Protein AF-A0A1X0WAX4-F1 (afdb_monomer)

Nearest PDB structures (foldseek):
  6uz7-assembly1_D  TM=3.183E-01  e=1.126E+00  Kluyveromyces lactis
  8soe-assembly1_B  TM=2.355E-01  e=6.644E-01  Sus scrofa
  5opt-assembly1_m  TM=3.136E-01  e=4.442E+00  Trypanosoma cruzi strain CL Brener
  3win-assembly1_D  TM=1.385E-01  e=3.412E+00  Clostridium botulinum B

Secondary structure (DSSP, 8-state):
-EEEEEEETTEEEEEEESSEEEE-TTSHHHHHHHHHHHHTT-SSEEEEEEE-SEEE-TTS-EEE---EEEEEEPSSSPPPSEEEEEEE--TTT-SS-EEEEEEE-BTBEEEEE-TTS-EEEE-

Organism: NCBI:txid1646377

Radius of gyration: 15.36 Å; Cα contacts (8 Å, |Δi|>4): 274; chains: 1; bounding box: 34×36×46 Å

Structure (mmCIF, N/CA/C/O backbone):
data_AF-A0A1X0WAX4-F1
#
_entry.id   AF-A0A1X0WAX4-F1
#
loop_
_atom_site.group_PDB
_atom_site.id
_atom_site.type_symbol
_atom_site.label_atom_id
_atom_site.label_alt_id
_atom_site.label_comp_id
_atom_site.label_asym_id
_atom_site.label_entity_id
_atom_site.label_seq_id
_atom_site.pdbx_PDB_ins_code
_atom_site.Cartn_x
_atom_site.Cartn_y
_atom_site.Cartn_z
_atom_site.occupancy
_atom_site.B_iso_or_equiv
_atom_site.auth_seq_id
_atom_site.auth_comp_id
_atom_site.auth_asym_id
_atom_site.auth_atom_id
_atom_site.pdbx_PDB_model_num
ATOM 1 N N . MET A 1 1 ? 7.275 14.179 1.156 1.00 89.44 1 MET A N 1
ATOM 2 C CA . MET A 1 1 ? 7.561 13.031 2.029 1.00 89.44 1 MET A CA 1
ATOM 3 C C . MET A 1 1 ? 6.499 12.997 3.101 1.00 89.44 1 MET A C 1
ATOM 5 O O . MET A 1 1 ? 6.212 14.036 3.693 1.00 89.44 1 MET A O 1
ATOM 9 N N . PHE A 1 2 ? 5.878 11.840 3.251 1.00 94.25 2 PHE A N 1
ATOM 10 C CA . PHE A 1 2 ? 4.778 11.562 4.159 1.00 94.25 2 PHE A CA 1
ATOM 11 C C . PHE A 1 2 ? 5.225 10.486 5.138 1.00 94.25 2 PHE A C 1
ATOM 13 O O . PHE A 1 2 ? 6.024 9.620 4.777 1.00 94.25 2 PHE A O 1
ATOM 20 N N . SER A 1 3 ? 4.697 10.534 6.354 1.00 95.75 3 SER A N 1
ATOM 21 C CA . SER A 1 3 ? 4.910 9.487 7.349 1.00 95.75 3 SER A CA 1
ATOM 22 C C . SER A 1 3 ? 3.607 8.731 7.556 1.00 95.75 3 SER A C 1
ATOM 24 O O . SER A 1 3 ? 2.544 9.333 7.669 1.00 95.75 3 SER A O 1
ATOM 26 N N . ILE A 1 4 ? 3.683 7.411 7.620 1.00 95.88 4 ILE A N 1
ATOM 27 C CA . ILE A 1 4 ? 2.531 6.528 7.774 1.00 95.88 4 ILE A CA 1
ATOM 28 C C . ILE A 1 4 ? 2.752 5.736 9.049 1.00 95.88 4 ILE A C 1
ATOM 30 O O . ILE A 1 4 ? 3.721 4.986 9.165 1.00 95.88 4 ILE A O 1
ATOM 34 N N . LYS A 1 5 ? 1.865 5.918 10.023 1.00 96.25 5 LYS A N 1
ATOM 35 C CA . LYS A 1 5 ? 1.843 5.120 11.245 1.00 96.25 5 LYS A CA 1
ATOM 36 C C . LYS A 1 5 ? 0.741 4.085 11.114 1.00 96.25 5 LYS A C 1
ATOM 38 O O . LYS A 1 5 ? -0.429 4.448 11.097 1.00 96.25 5 LYS A O 1
ATOM 43 N N . MET A 1 6 ? 1.119 2.816 11.081 1.00 93.94 6 MET A N 1
ATOM 44 C CA . MET A 1 6 ? 0.199 1.693 10.958 1.00 93.94 6 MET A CA 1
ATOM 45 C C . MET A 1 6 ? 0.267 0.831 12.215 1.00 93.94 6 MET A C 1
ATOM 47 O O . MET A 1 6 ? 1.343 0.372 12.593 1.00 93.94 6 MET A O 1
ATOM 51 N N . THR A 1 7 ? -0.868 0.587 12.859 1.00 94.00 7 THR A N 1
ATOM 52 C CA . THR A 1 7 ? -0.993 -0.322 13.998 1.00 94.00 7 THR A CA 1
ATOM 53 C C . THR A 1 7 ? -1.805 -1.548 13.582 1.00 94.00 7 THR A C 1
ATOM 55 O O . THR A 1 7 ? -2.976 -1.426 13.236 1.00 94.00 7 THR A O 1
ATOM 58 N N . LYS A 1 8 ? -1.176 -2.727 13.639 1.00 89.06 8 LYS A N 1
ATOM 59 C CA . LYS A 1 8 ? -1.761 -4.044 13.342 1.00 89.06 8 LYS A CA 1
ATOM 60 C C . LYS A 1 8 ? -1.482 -4.990 14.506 1.00 89.06 8 LYS A C 1
ATOM 62 O O . LYS A 1 8 ? -0.341 -5.077 14.955 1.00 89.06 8 LYS A O 1
ATOM 67 N N . ASP A 1 9 ? -2.508 -5.664 15.024 1.00 85.25 9 ASP A N 1
ATOM 68 C CA . ASP A 1 9 ? -2.396 -6.648 16.119 1.00 85.25 9 ASP A CA 1
ATOM 69 C C . ASP A 1 9 ? -1.563 -6.161 17.326 1.00 85.25 9 ASP A C 1
ATOM 71 O O . ASP A 1 9 ? -0.748 -6.879 17.906 1.00 85.25 9 ASP A O 1
ATOM 75 N N . GLY A 1 10 ? -1.732 -4.885 17.695 1.00 84.25 10 GLY A N 1
ATOM 76 C CA . GLY A 1 10 ? -1.003 -4.241 18.795 1.00 84.25 10 GLY A CA 1
ATOM 77 C C . GLY A 1 10 ? 0.450 -3.855 18.485 1.00 84.25 10 GLY A C 1
ATOM 78 O O . GLY A 1 10 ? 1.081 -3.170 19.291 1.00 84.25 10 GLY A O 1
ATOM 79 N N . SER A 1 11 ? 0.972 -4.224 17.317 1.00 89.88 11 SER A N 1
ATOM 80 C CA . SER A 1 11 ? 2.280 -3.798 16.816 1.00 89.88 11 SER A CA 1
ATOM 81 C C . SER A 1 11 ? 2.132 -2.541 15.971 1.00 89.88 11 SER A C 1
ATOM 83 O O . SER A 1 11 ? 1.187 -2.413 15.201 1.00 89.88 11 SER A O 1
ATOM 85 N N . THR A 1 12 ? 3.054 -1.590 16.115 1.00 93.69 12 THR A N 1
ATOM 86 C CA . THR A 1 12 ? 3.038 -0.344 15.338 1.00 93.69 12 THR A CA 1
ATOM 87 C C . THR A 1 12 ? 4.274 -0.253 14.464 1.00 93.69 12 THR A C 1
ATOM 89 O O . THR A 1 12 ? 5.393 -0.372 14.961 1.00 93.69 12 THR A O 1
ATOM 92 N N . LEU A 1 13 ? 4.054 0.002 13.180 1.00 91.75 13 LEU A N 1
ATOM 93 C CA . LEU A 1 13 ? 5.068 0.307 12.189 1.00 91.75 13 LEU A CA 1
ATOM 94 C C . LEU A 1 13 ? 4.971 1.790 11.815 1.00 91.75 13 LEU A C 1
ATOM 96 O O . LEU A 1 13 ? 3.873 2.329 11.669 1.00 91.75 13 LEU A O 1
ATOM 100 N N . LEU A 1 14 ? 6.123 2.441 11.671 1.00 93.56 14 LEU A N 1
ATOM 101 C CA . LEU A 1 14 ? 6.232 3.779 11.103 1.00 93.56 14 LEU A CA 1
ATOM 102 C C . LEU A 1 14 ? 7.039 3.675 9.810 1.00 93.56 14 LEU A C 1
ATOM 104 O O . LEU A 1 14 ? 8.152 3.147 9.825 1.00 93.56 14 LEU A O 1
ATOM 108 N N . THR A 1 15 ? 6.475 4.166 8.716 1.00 92.00 15 THR A N 1
ATOM 109 C CA . THR A 1 15 ? 7.083 4.118 7.383 1.00 92.00 15 THR A CA 1
ATOM 110 C C . THR A 1 15 ? 7.055 5.505 6.759 1.00 92.00 15 THR A C 1
ATOM 112 O O . THR A 1 15 ? 6.205 6.327 7.100 1.00 92.00 15 THR A O 1
ATOM 115 N N . GLU A 1 16 ? 7.989 5.775 5.855 1.00 92.50 16 GLU A N 1
ATOM 116 C CA . GLU A 1 16 ? 8.048 7.021 5.099 1.00 92.50 16 GLU A CA 1
ATOM 117 C C . GLU A 1 16 ? 7.922 6.722 3.606 1.00 92.50 16 GLU A C 1
ATOM 119 O O . GLU A 1 16 ? 8.452 5.721 3.129 1.00 92.50 16 GLU A O 1
ATOM 124 N N . ALA A 1 17 ? 7.212 7.588 2.886 1.00 92.62 17 ALA A N 1
ATOM 125 C CA . ALA A 1 17 ? 7.011 7.483 1.442 1.0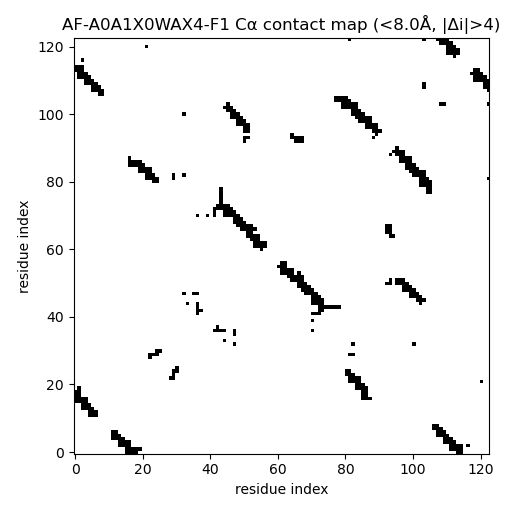0 92.62 17 ALA A CA 1
ATOM 126 C C . ALA A 1 17 ? 7.045 8.874 0.797 1.00 92.62 17 ALA A C 1
ATOM 128 O O . ALA A 1 17 ? 6.715 9.883 1.441 1.00 92.62 17 ALA A O 1
ATOM 129 N N . ALA A 1 18 ? 7.451 8.970 -0.468 1.00 91.69 18 ALA A N 1
ATOM 130 C CA . ALA A 1 18 ? 7.416 10.246 -1.178 1.00 91.69 18 ALA A CA 1
ATOM 131 C C . ALA A 1 18 ? 5.996 10.554 -1.670 1.00 91.69 18 ALA A C 1
ATOM 133 O O . ALA A 1 18 ? 5.581 11.717 -1.597 1.00 91.69 18 ALA A O 1
ATOM 134 N N . ILE A 1 19 ? 5.239 9.518 -2.040 1.00 92.75 19 ILE A N 1
ATOM 135 C CA . ILE A 1 19 ? 3.833 9.562 -2.439 1.00 92.75 19 ILE A CA 1
ATOM 136 C C . ILE A 1 19 ? 3.031 8.575 -1.583 1.00 92.75 19 ILE A C 1
ATOM 138 O O . ILE A 1 19 ? 3.435 7.437 -1.361 1.00 92.75 19 ILE A O 1
ATOM 142 N N . VAL A 1 20 ? 1.862 9.012 -1.117 1.00 94.88 20 VAL A N 1
ATOM 143 C CA . VAL A 1 20 ? 0.897 8.161 -0.413 1.00 94.88 20 VAL A CA 1
ATOM 144 C C . VAL A 1 20 ? -0.515 8.496 -0.873 1.00 94.88 20 VAL A C 1
ATOM 146 O O . VAL A 1 20 ? -0.858 9.667 -1.042 1.00 94.88 20 VAL A O 1
ATOM 149 N N . ALA A 1 21 ? -1.335 7.468 -1.055 1.00 94.81 21 ALA A N 1
ATOM 150 C CA . ALA A 1 21 ? -2.765 7.603 -1.274 1.00 94.81 21 ALA A CA 1
ATOM 151 C C . ALA A 1 21 ? -3.518 6.519 -0.501 1.00 94.81 21 ALA A C 1
ATOM 153 O O . ALA A 1 21 ? -3.098 5.363 -0.464 1.00 94.81 21 ALA A O 1
ATOM 154 N N . VAL A 1 22 ? -4.640 6.894 0.107 1.00 96.12 22 VAL A N 1
ATOM 155 C CA . VAL A 1 22 ? -5.547 5.957 0.769 1.00 96.12 22 VAL A CA 1
ATOM 156 C C . VAL A 1 22 ? -6.747 5.738 -0.140 1.00 96.12 22 VAL A C 1
ATOM 158 O O . VAL A 1 22 ? -7.391 6.681 -0.600 1.00 96.12 22 VAL A O 1
ATOM 161 N N . HIS A 1 23 ? -7.036 4.475 -0.420 1.00 96.62 23 HIS A N 1
ATOM 162 C CA . HIS A 1 23 ? -8.099 4.067 -1.322 1.00 96.62 23 HIS A CA 1
ATOM 163 C C . HIS A 1 23 ? -9.074 3.141 -0.603 1.00 96.62 23 HIS A C 1
ATOM 165 O O . HIS A 1 23 ? -8.681 2.181 0.054 1.00 96.62 23 HIS A O 1
ATOM 171 N N . TYR A 1 24 ? -10.365 3.423 -0.746 1.00 96.19 24 TYR A N 1
ATOM 172 C CA . TYR A 1 24 ? -11.448 2.668 -0.118 1.00 96.1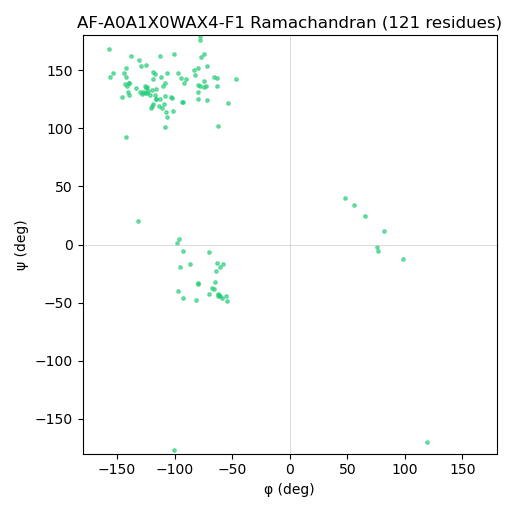9 24 TYR A CA 1
ATOM 173 C C . TYR A 1 24 ? -12.089 1.690 -1.115 1.00 96.19 24 TYR A C 1
ATOM 175 O O . TYR A 1 24 ? -11.902 1.851 -2.332 1.00 96.19 24 TYR A O 1
ATOM 183 N N . PRO A 1 25 ? -12.868 0.697 -0.638 1.00 95.19 25 PRO A N 1
ATOM 184 C CA . PRO A 1 25 ? -13.670 -0.164 -1.496 1.00 95.19 25 PRO A CA 1
ATOM 185 C C . PRO A 1 25 ? -14.449 0.640 -2.542 1.00 95.19 25 PRO A C 1
ATOM 187 O O . PRO A 1 25 ? -14.967 1.711 -2.231 1.00 95.19 25 PRO A O 1
ATOM 190 N N . GLN A 1 26 ? -14.561 0.097 -3.761 1.00 91.56 26 GLN A N 1
ATOM 191 C CA . GLN A 1 26 ? -15.169 0.725 -4.953 1.00 91.56 26 GLN A CA 1
ATOM 192 C C . GLN A 1 26 ? -14.316 1.795 -5.656 1.00 91.56 26 GLN A C 1
ATOM 194 O O . GLN A 1 26 ? -14.737 2.330 -6.680 1.00 91.56 26 GLN A O 1
ATOM 199 N N . SER A 1 27 ? -13.126 2.127 -5.147 1.00 95.12 27 SER A N 1
ATOM 200 C CA . SER A 1 27 ? -12.163 2.909 -5.929 1.00 95.12 27 SER A CA 1
ATOM 201 C C . SER A 1 27 ? -11.380 2.007 -6.883 1.00 95.12 27 SER A C 1
ATOM 203 O O . SER A 1 27 ? -11.048 0.875 -6.538 1.00 95.12 27 SER A O 1
ATOM 205 N N . THR A 1 28 ? -11.034 2.526 -8.064 1.00 92.00 28 THR A N 1
ATOM 206 C CA . THR A 1 28 ? -10.291 1.774 -9.091 1.00 92.00 28 THR A CA 1
ATOM 207 C C . THR A 1 28 ? -8.982 1.205 -8.549 1.00 92.00 28 THR A C 1
ATOM 209 O O . THR A 1 28 ? -8.724 0.024 -8.713 1.00 92.00 28 THR A O 1
ATOM 212 N N . ALA A 1 29 ? -8.211 1.994 -7.795 1.00 88.75 29 ALA A N 1
ATOM 213 C CA . ALA A 1 29 ? -6.954 1.522 -7.215 1.00 88.75 29 ALA A CA 1
ATOM 214 C C . ALA A 1 29 ? -7.144 0.403 -6.171 1.00 88.75 29 ALA A C 1
ATOM 216 O O . ALA A 1 29 ? -6.291 -0.474 -6.051 1.00 88.75 29 ALA A O 1
ATOM 217 N N . PHE A 1 30 ? -8.255 0.402 -5.424 1.00 93.75 30 PHE A N 1
ATOM 218 C CA . PHE A 1 30 ? -8.577 -0.696 -4.508 1.00 93.75 30 PHE A CA 1
ATOM 219 C C . PHE A 1 30 ? -8.947 -1.967 -5.280 1.00 93.75 30 PHE A C 1
ATOM 221 O O . PHE A 1 30 ? -8.501 -3.057 -4.926 1.00 93.75 30 PHE A O 1
ATOM 228 N N . GLU A 1 31 ? -9.746 -1.835 -6.339 1.00 92.12 31 GLU A N 1
ATOM 229 C CA . GLU A 1 31 ? -10.109 -2.956 -7.212 1.00 92.12 31 GLU A CA 1
ATOM 230 C C . GLU A 1 31 ? -8.877 -3.550 -7.906 1.00 92.12 31 GLU A C 1
ATOM 232 O O . GLU A 1 31 ? -8.712 -4.770 -7.895 1.00 92.12 31 GLU A O 1
ATOM 237 N N . ASP A 1 32 ? -7.972 -2.703 -8.403 1.00 89.62 32 ASP A N 1
ATOM 238 C CA . ASP A 1 32 ? -6.699 -3.115 -8.998 1.00 89.62 32 ASP A CA 1
ATOM 239 C C . ASP A 1 32 ? -5.832 -3.876 -7.985 1.00 89.62 32 ASP A C 1
ATOM 241 O O . ASP A 1 32 ? -5.304 -4.944 -8.295 1.00 89.62 32 ASP A O 1
ATOM 245 N N . ALA A 1 33 ? -5.729 -3.389 -6.743 1.00 90.75 33 ALA A N 1
ATOM 246 C CA . ALA A 1 33 ? -4.967 -4.058 -5.687 1.00 90.75 33 ALA A CA 1
ATOM 247 C C . ALA A 1 33 ? -5.524 -5.459 -5.363 1.00 90.75 33 ALA A C 1
ATOM 249 O O . ALA A 1 33 ? -4.766 -6.421 -5.224 1.00 90.75 33 ALA A O 1
ATOM 250 N N . ILE A 1 34 ? -6.851 -5.599 -5.275 1.00 90.81 34 ILE A N 1
ATOM 251 C CA . ILE A 1 34 ? -7.510 -6.898 -5.067 1.00 90.81 34 ILE A CA 1
ATOM 252 C C . ILE A 1 34 ? -7.332 -7.810 -6.285 1.00 90.81 34 ILE A C 1
ATOM 254 O O . ILE A 1 34 ? -7.138 -9.016 -6.129 1.00 90.81 34 ILE A O 1
ATOM 258 N N . TYR A 1 35 ? -7.367 -7.257 -7.496 1.00 89.50 35 TYR A N 1
ATOM 259 C CA . TYR A 1 35 ? -7.104 -8.014 -8.714 1.00 89.50 35 TYR A CA 1
ATOM 260 C C . TYR A 1 35 ? -5.675 -8.574 -8.731 1.00 89.50 35 TYR A C 1
ATOM 262 O O . TYR A 1 35 ? -5.493 -9.763 -9.003 1.00 89.50 35 TYR A O 1
ATOM 270 N N . TYR A 1 36 ? -4.672 -7.770 -8.355 1.00 87.50 36 TYR A N 1
ATOM 271 C CA . TYR A 1 36 ? -3.298 -8.249 -8.193 1.00 87.50 36 TYR A CA 1
ATOM 272 C C . TYR A 1 36 ? -3.212 -9.372 -7.157 1.00 87.50 36 TYR A C 1
ATOM 274 O O . TYR A 1 36 ? -2.633 -10.417 -7.452 1.00 87.50 36 TYR A O 1
ATOM 282 N N . ALA A 1 37 ? -3.851 -9.213 -5.995 1.00 88.38 37 ALA A N 1
ATOM 283 C CA . ALA A 1 37 ? -3.905 -10.250 -4.962 1.00 88.38 37 ALA A CA 1
ATOM 284 C C . ALA A 1 37 ? -4.433 -11.585 -5.506 1.00 88.38 37 ALA A C 1
ATOM 286 O O . ALA A 1 37 ? -3.819 -12.638 -5.324 1.00 88.38 37 ALA A O 1
ATOM 287 N N . ALA A 1 38 ? -5.557 -11.522 -6.224 1.00 87.56 38 ALA A N 1
ATOM 288 C CA . ALA A 1 38 ? -6.204 -12.682 -6.816 1.00 87.56 38 ALA A CA 1
ATOM 289 C C . ALA A 1 38 ? -5.340 -13.330 -7.909 1.00 87.56 38 ALA A C 1
ATOM 291 O O . ALA A 1 38 ? -5.282 -14.554 -7.990 1.00 87.56 38 ALA A O 1
ATOM 292 N N . SER A 1 39 ? -4.634 -12.532 -8.720 1.00 88.69 39 SER A N 1
ATOM 293 C CA . SER A 1 39 ? -3.724 -13.042 -9.757 1.00 88.69 39 SER A CA 1
ATOM 294 C C . SER A 1 39 ? -2.538 -13.832 -9.190 1.00 88.69 39 SER A C 1
ATOM 296 O O . SER A 1 39 ? -1.982 -14.686 -9.878 1.00 88.69 39 SER A O 1
ATOM 298 N N . LEU A 1 40 ? -2.190 -13.580 -7.925 1.00 87.38 40 LEU A N 1
ATOM 299 C CA . LEU A 1 40 ? -1.108 -14.237 -7.193 1.00 87.38 40 LEU A CA 1
ATOM 300 C C . LEU A 1 40 ? -1.600 -15.376 -6.286 1.00 87.38 40 LEU A C 1
ATOM 302 O O . LEU A 1 40 ? -0.788 -15.976 -5.589 1.00 87.38 40 LEU A O 1
ATOM 306 N N . ASP A 1 41 ? -2.907 -15.664 -6.277 1.00 88.81 41 ASP A N 1
ATOM 307 C CA . ASP A 1 41 ? -3.553 -16.627 -5.370 1.00 88.81 41 ASP A CA 1
ATOM 308 C C . ASP A 1 41 ? -3.298 -16.325 -3.874 1.00 88.81 41 ASP A C 1
ATOM 310 O O . ASP A 1 41 ? -3.182 -17.220 -3.037 1.00 88.81 41 ASP A O 1
ATOM 314 N N . VAL A 1 42 ? -3.200 -15.034 -3.519 1.00 88.62 42 VAL A N 1
ATOM 315 C CA . VAL A 1 42 ? -2.964 -14.569 -2.143 1.00 88.62 42 VAL A CA 1
ATOM 316 C C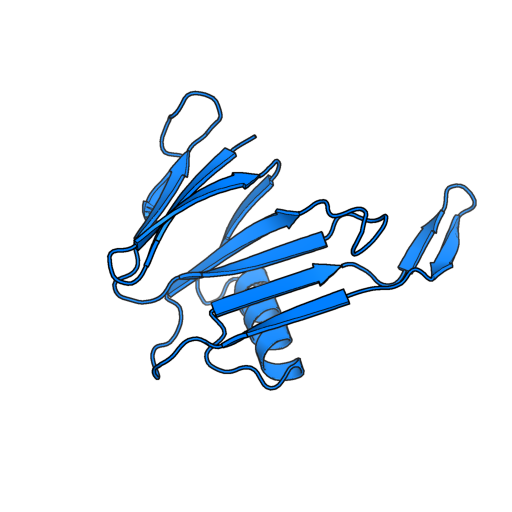 . VAL A 1 42 ? -4.232 -13.934 -1.584 1.00 88.62 42 VAL A C 1
ATOM 318 O O . VAL A 1 42 ? -4.548 -12.782 -1.874 1.00 88.62 42 VAL A O 1
ATOM 321 N N . MET A 1 43 ? -4.963 -14.688 -0.757 1.00 85.81 43 MET A N 1
ATOM 322 C CA . MET A 1 43 ? -6.206 -14.232 -0.128 1.00 85.81 43 MET A CA 1
ATOM 323 C C . MET A 1 43 ? -6.320 -14.702 1.336 1.00 85.81 43 MET A C 1
ATOM 325 O O . MET A 1 43 ? -6.193 -15.901 1.588 1.00 85.81 43 MET A O 1
ATOM 329 N N . PRO A 1 44 ? -6.647 -13.807 2.290 1.00 90.44 44 PRO A N 1
ATOM 330 C CA . PRO A 1 44 ? -6.754 -12.351 2.138 1.00 90.44 44 PRO A CA 1
ATOM 331 C C . PRO A 1 44 ? -5.357 -11.684 2.038 1.00 90.44 44 PRO A C 1
ATOM 333 O O . PRO A 1 44 ? -4.437 -12.114 2.732 1.00 90.44 44 PRO A O 1
ATOM 336 N N . PRO A 1 45 ? -5.151 -10.661 1.186 1.00 92.38 45 PRO A N 1
ATOM 337 C CA . PRO A 1 45 ? -3.837 -10.034 1.003 1.00 92.38 45 PRO A CA 1
ATOM 338 C C . PRO A 1 45 ? -3.507 -9.031 2.113 1.00 92.38 45 PRO A C 1
ATOM 340 O O . PRO A 1 45 ? -4.306 -8.150 2.401 1.00 92.38 45 PRO A O 1
ATOM 343 N N . ASP A 1 46 ? -2.327 -9.096 2.724 1.00 93.31 46 ASP A N 1
ATOM 344 C CA . ASP A 1 46 ? -1.877 -8.063 3.671 1.00 93.31 46 ASP A CA 1
ATOM 345 C C . ASP A 1 46 ? -1.043 -6.975 2.992 1.00 93.31 46 ASP A C 1
ATOM 347 O O . ASP A 1 46 ? -1.259 -5.781 3.217 1.00 93.31 46 ASP A O 1
ATOM 351 N N . VAL A 1 47 ? -0.094 -7.393 2.153 1.00 93.69 47 VAL A N 1
ATOM 352 C CA . VAL A 1 47 ? 0.836 -6.511 1.441 1.00 93.69 47 VAL A CA 1
ATOM 353 C C . VAL A 1 47 ? 1.082 -7.067 0.046 1.00 93.69 47 VAL A C 1
ATOM 355 O O . VAL A 1 47 ? 1.270 -8.274 -0.106 1.00 93.69 47 VAL A O 1
ATOM 358 N N . ILE A 1 48 ? 1.109 -6.198 -0.960 1.00 94.12 48 ILE A N 1
ATOM 359 C CA . ILE A 1 48 ? 1.562 -6.517 -2.317 1.00 94.12 48 ILE A CA 1
ATOM 360 C C . ILE A 1 48 ? 2.565 -5.458 -2.739 1.00 94.12 48 ILE A C 1
ATOM 362 O O . ILE A 1 48 ? 2.290 -4.269 -2.629 1.00 94.12 48 ILE A O 1
ATOM 366 N N . THR A 1 49 ? 3.706 -5.876 -3.267 1.00 92.81 49 THR A N 1
ATOM 367 C CA . THR A 1 49 ? 4.709 -4.969 -3.822 1.00 92.81 49 THR A CA 1
ATOM 368 C C . THR A 1 49 ? 4.947 -5.326 -5.276 1.00 92.81 49 THR A C 1
ATOM 370 O O . THR A 1 49 ? 5.207 -6.488 -5.582 1.00 92.81 49 THR A O 1
ATOM 373 N N . THR A 1 50 ? 4.864 -4.337 -6.160 1.00 91.06 50 THR A N 1
ATOM 374 C CA . THR A 1 50 ? 5.018 -4.502 -7.607 1.00 91.06 50 THR A CA 1
ATOM 375 C C . THR A 1 50 ? 6.110 -3.586 -8.137 1.00 91.06 50 THR A C 1
ATOM 377 O O . THR A 1 50 ? 6.058 -2.380 -7.906 1.00 91.06 50 THR A O 1
ATOM 380 N N . PHE A 1 51 ? 7.037 -4.128 -8.916 1.00 90.81 51 PHE A N 1
ATOM 381 C CA . PHE A 1 51 ? 8.010 -3.384 -9.706 1.00 90.81 51 PHE A CA 1
ATOM 382 C C . PHE A 1 51 ? 7.763 -3.649 -11.194 1.00 90.81 51 PHE A C 1
ATOM 384 O O . PHE A 1 51 ? 7.578 -4.812 -11.565 1.00 90.81 51 PHE A O 1
ATOM 391 N N . PRO A 1 52 ? 7.747 -2.608 -12.044 1.00 86.06 52 PRO A N 1
ATOM 392 C CA . PRO A 1 52 ? 7.496 -2.769 -13.471 1.00 86.06 52 PRO A CA 1
ATOM 393 C C . PRO A 1 52 ? 8.589 -3.606 -14.151 1.00 86.06 52 PRO A C 1
ATOM 395 O O . PRO A 1 52 ? 9.766 -3.500 -13.813 1.00 86.06 52 PRO A O 1
ATOM 398 N N . GLU A 1 53 ? 8.176 -4.425 -15.122 1.00 85.50 53 GLU A N 1
ATOM 399 C CA . GLU A 1 53 ? 9.052 -5.294 -15.931 1.00 85.50 53 GLU A CA 1
ATOM 400 C C . GLU A 1 53 ? 9.637 -4.579 -17.153 1.00 85.50 53 GLU A C 1
ATOM 402 O O . GLU A 1 53 ? 10.610 -5.039 -17.736 1.00 85.50 53 GLU A O 1
ATOM 407 N N . THR A 1 54 ? 9.062 -3.446 -17.549 1.00 84.81 54 THR A N 1
ATOM 408 C CA . THR A 1 54 ? 9.460 -2.713 -18.754 1.00 84.81 54 THR A CA 1
ATOM 409 C C . THR A 1 54 ? 9.364 -1.214 -18.527 1.00 84.81 54 THR A C 1
ATOM 411 O O . THR A 1 54 ? 8.451 -0.745 -17.840 1.00 84.81 54 THR A O 1
ATOM 414 N N . TYR A 1 55 ? 10.237 -0.442 -19.168 1.00 85.31 55 TYR A N 1
ATOM 415 C CA . TYR A 1 55 ? 10.082 1.008 -19.289 1.00 85.31 55 TYR A CA 1
ATOM 416 C C . TYR A 1 55 ? 10.425 1.490 -20.695 1.00 85.31 55 TYR A C 1
ATOM 418 O O . TYR A 1 55 ? 11.084 0.797 -21.465 1.00 85.31 55 TYR A O 1
ATOM 426 N N . THR A 1 56 ? 9.976 2.697 -21.029 1.00 87.25 56 THR A N 1
ATOM 427 C CA . THR A 1 56 ? 10.358 3.375 -22.268 1.00 87.25 56 THR A CA 1
ATOM 428 C C . THR A 1 56 ? 11.554 4.282 -22.003 1.00 87.25 56 THR A C 1
ATOM 430 O O . THR A 1 56 ? 11.482 5.167 -21.146 1.00 87.25 56 THR A O 1
ATOM 433 N N . ASP A 1 57 ? 12.653 4.072 -22.723 1.00 87.00 57 ASP A N 1
ATOM 434 C CA . ASP A 1 57 ? 13.871 4.857 -22.554 1.00 87.00 57 ASP A CA 1
ATOM 435 C C . ASP A 1 57 ? 13.790 6.244 -23.229 1.00 87.00 57 ASP A C 1
ATOM 437 O O . ASP A 1 57 ? 12.799 6.627 -23.858 1.00 87.00 57 ASP A O 1
ATOM 441 N N . SER A 1 58 ? 14.864 7.031 -23.118 1.00 87.88 58 SER A N 1
ATOM 442 C CA . SER A 1 58 ? 14.945 8.362 -23.740 1.00 87.88 58 SER A CA 1
ATOM 443 C C . SER A 1 58 ? 14.887 8.356 -25.273 1.00 87.88 58 SER A C 1
ATOM 445 O O . SER A 1 58 ? 14.685 9.410 -25.877 1.00 87.88 58 SER A O 1
ATOM 447 N N . LEU A 1 59 ? 15.091 7.197 -25.902 1.00 90.50 59 LEU A N 1
ATOM 448 C CA . LEU A 1 59 ? 15.020 6.985 -27.346 1.00 90.50 59 LEU A CA 1
ATOM 449 C C . LEU A 1 59 ? 13.647 6.452 -27.785 1.00 90.50 59 LEU A C 1
ATOM 451 O O . LEU A 1 59 ? 13.439 6.229 -28.976 1.00 90.50 59 LEU A O 1
ATOM 455 N N . CYS A 1 60 ? 12.693 6.348 -26.852 1.00 84.75 60 CYS A N 1
ATOM 456 C CA . CYS A 1 60 ? 11.369 5.762 -27.053 1.00 84.75 60 CYS A CA 1
ATOM 457 C C . CYS A 1 60 ? 11.400 4.255 -27.365 1.00 84.75 60 CYS A C 1
ATOM 459 O O . CYS A 1 60 ? 10.464 3.744 -27.983 1.00 84.75 60 CYS A O 1
ATOM 461 N N . GLU A 1 61 ? 12.450 3.551 -26.9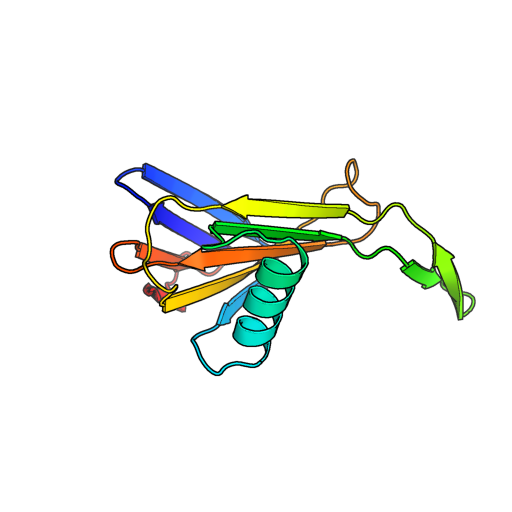41 1.00 90.06 61 GLU A N 1
ATOM 462 C CA . GLU A 1 61 ? 12.562 2.097 -27.052 1.00 90.06 61 GLU A CA 1
ATOM 463 C C . GLU A 1 61 ? 12.083 1.426 -25.757 1.00 90.06 61 GLU A C 1
ATOM 465 O O . GLU A 1 61 ? 12.276 1.950 -24.658 1.00 90.06 61 GLU A O 1
ATOM 470 N N . GLU A 1 62 ? 11.414 0.278 -25.885 1.00 89.12 62 GLU A N 1
ATOM 471 C CA . GLU A 1 62 ? 10.987 -0.533 -24.743 1.00 89.12 62 GLU A CA 1
ATOM 472 C C . GLU A 1 62 ? 12.176 -1.348 -24.232 1.00 89.12 62 GLU A C 1
ATOM 474 O O . GLU A 1 62 ? 12.831 -2.059 -24.997 1.00 89.12 62 GLU A O 1
ATOM 479 N N . VAL A 1 63 ? 12.473 -1.207 -22.944 1.00 86.44 63 VAL A N 1
ATOM 480 C CA . VAL A 1 63 ? 13.589 -1.872 -22.279 1.00 86.44 63 VAL A CA 1
ATOM 481 C C . VAL A 1 63 ? 13.042 -2.771 -21.183 1.00 86.44 63 VAL A C 1
ATOM 483 O O . VAL A 1 63 ? 12.404 -2.294 -20.241 1.00 86.44 63 VAL A O 1
ATOM 486 N 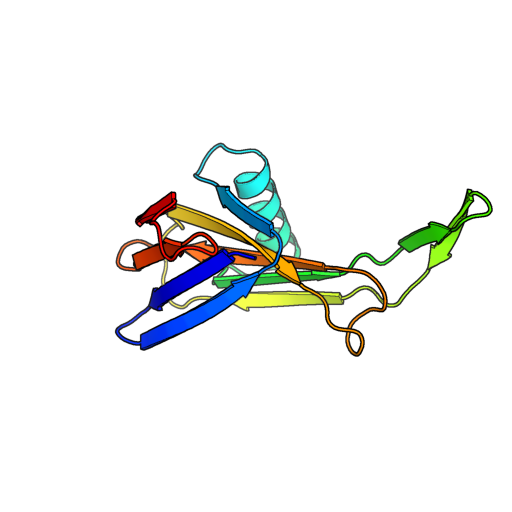N . ASP A 1 64 ? 13.338 -4.063 -21.300 1.00 85.88 64 ASP A N 1
ATOM 487 C CA . ASP A 1 64 ? 13.033 -5.063 -20.284 1.00 85.88 64 ASP A CA 1
ATOM 488 C C . ASP A 1 64 ? 13.963 -4.911 -19.072 1.00 85.88 64 ASP A C 1
ATOM 490 O O . ASP A 1 64 ? 15.186 -4.777 -19.198 1.00 85.88 64 ASP A O 1
ATOM 494 N N . VAL A 1 65 ? 13.388 -5.000 -17.880 1.00 81.31 65 VAL A N 1
ATOM 495 C CA . VAL A 1 65 ? 14.090 -5.078 -16.599 1.00 81.31 65 VAL A CA 1
ATOM 496 C C . VAL A 1 65 ? 13.517 -6.232 -15.773 1.00 81.31 65 VAL A C 1
ATOM 498 O O . VAL A 1 65 ? 12.390 -6.666 -16.010 1.00 81.31 65 VAL A O 1
ATOM 501 N N . PRO A 1 66 ? 14.256 -6.763 -14.784 1.00 73.31 66 PRO A N 1
ATOM 502 C CA . PRO A 1 66 ? 13.676 -7.707 -13.841 1.00 73.31 66 PRO A CA 1
ATOM 503 C C . PRO A 1 66 ? 12.548 -7.015 -13.064 1.00 73.31 66 PRO A C 1
ATOM 505 O O . PRO A 1 66 ? 12.805 -6.210 -12.171 1.00 73.31 66 PRO A O 1
ATOM 508 N N . GLY A 1 67 ? 11.296 -7.285 -13.426 1.00 72.75 67 GLY A N 1
ATOM 509 C CA . GLY 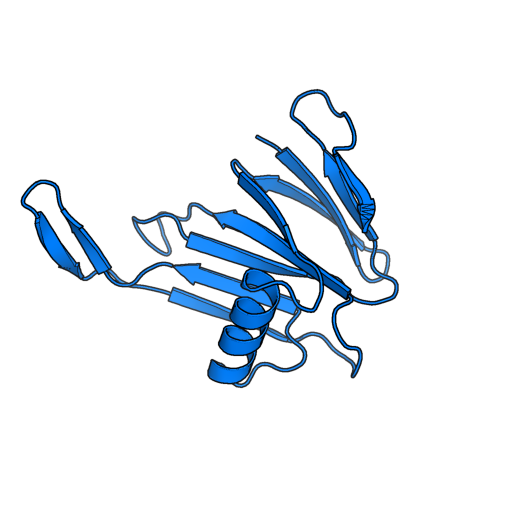A 1 67 ? 10.173 -6.926 -12.573 1.00 72.75 67 GLY A CA 1
ATOM 510 C C . GLY A 1 67 ? 10.047 -7.909 -11.423 1.00 72.75 67 GLY A C 1
ATOM 511 O O . GLY A 1 67 ? 10.595 -9.016 -11.427 1.00 72.75 67 GLY A O 1
ATOM 512 N N . LEU A 1 68 ? 9.329 -7.473 -10.399 1.00 79.12 68 LEU A N 1
ATOM 513 C CA . LEU A 1 68 ? 9.123 -8.256 -9.198 1.00 79.12 68 LEU A CA 1
ATOM 514 C C . LEU A 1 68 ? 7.731 -7.972 -8.671 1.00 79.12 68 LEU A C 1
ATOM 516 O O . LEU A 1 68 ? 7.378 -6.825 -8.410 1.00 79.12 68 LEU A O 1
ATOM 520 N N . VAL A 1 69 ? 6.968 -9.034 -8.455 1.00 84.44 69 VAL A N 1
ATOM 521 C CA . VAL A 1 69 ? 5.722 -8.962 -7.708 1.00 84.44 69 VAL A CA 1
ATOM 522 C C . VAL A 1 69 ? 5.849 -9.873 -6.499 1.00 84.44 69 VAL A C 1
ATOM 524 O O . VAL A 1 69 ? 6.068 -11.076 -6.634 1.00 84.44 69 VAL A O 1
ATOM 527 N N . THR A 1 70 ? 5.737 -9.296 -5.306 1.00 87.19 70 THR A N 1
ATOM 528 C CA . THR A 1 70 ? 5.666 -10.050 -4.052 1.00 87.19 70 THR A CA 1
ATOM 529 C C . THR A 1 70 ? 4.327 -9.802 -3.386 1.00 87.19 70 THR A C 1
ATOM 531 O O . THR A 1 70 ? 3.755 -8.720 -3.502 1.00 87.19 70 THR A O 1
ATOM 534 N N . ALA A 1 71 ? 3.813 -10.812 -2.694 1.00 90.31 71 ALA A N 1
ATOM 535 C CA . ALA A 1 71 ? 2.579 -10.698 -1.941 1.00 90.31 71 ALA A CA 1
ATOM 536 C C . ALA A 1 71 ? 2.679 -11.480 -0.634 1.00 90.31 71 ALA A C 1
ATOM 538 O O . ALA A 1 71 ? 3.301 -12.541 -0.564 1.00 90.31 71 ALA A O 1
ATOM 539 N N . GLN A 1 72 ? 2.063 -10.931 0.404 1.00 90.38 72 GLN A N 1
ATOM 540 C CA . GLN A 1 72 ? 1.955 -11.530 1.725 1.00 90.38 72 GLN A CA 1
ATOM 541 C C . GLN A 1 72 ? 0.479 -11.710 2.052 1.00 90.38 72 GLN A C 1
ATOM 543 O O . GLN A 1 72 ? -0.316 -10.791 1.860 1.00 90.38 72 GLN A O 1
ATOM 548 N N . SER A 1 73 ? 0.105 -12.889 2.541 1.00 90.31 73 SER A N 1
ATOM 549 C CA . SER A 1 73 ? -1.244 -13.158 3.036 1.00 90.31 73 SER A CA 1
ATOM 550 C C . SER A 1 73 ? -1.401 -12.685 4.476 1.00 90.31 73 SER A C 1
ATOM 552 O O . SER A 1 73 ? -0.459 -12.748 5.266 1.00 90.31 73 SER A O 1
ATOM 554 N N . ARG A 1 74 ? -2.623 -12.305 4.837 1.00 87.62 74 ARG A N 1
ATOM 555 C CA . ARG A 1 74 ? -3.046 -12.105 6.217 1.00 87.62 74 ARG A CA 1
ATOM 556 C C . ARG A 1 74 ? -3.762 -13.348 6.737 1.00 87.62 74 ARG A C 1
ATOM 558 O O . ARG A 1 74 ? -4.489 -14.005 5.996 1.00 87.62 74 ARG A O 1
ATOM 565 N N . ASP A 1 75 ? -3.631 -13.623 8.028 1.00 85.25 75 ASP A N 1
ATOM 566 C CA . ASP A 1 75 ? -4.480 -14.610 8.689 1.00 85.25 75 ASP A CA 1
ATOM 567 C C . ASP A 1 75 ? -5.902 -14.061 8.902 1.00 85.25 75 ASP A C 1
ATOM 569 O O . ASP A 1 75 ? -6.102 -12.930 9.352 1.00 85.25 75 ASP A O 1
ATOM 573 N N . GLY A 1 76 ? -6.908 -14.889 8.615 1.00 80.88 76 GLY A N 1
ATOM 574 C CA . GLY A 1 76 ? -8.320 -14.587 8.860 1.00 80.88 76 GLY A CA 1
ATOM 575 C C . GLY A 1 76 ? -9.185 -14.564 7.599 1.00 80.88 76 GLY A C 1
ATOM 576 O O . GLY A 1 76 ? -8.779 -14.989 6.523 1.00 80.88 76 GLY A O 1
ATOM 577 N N . HIS A 1 77 ? -10.426 -14.098 7.756 1.00 71.38 77 HIS A N 1
ATOM 578 C CA . HIS A 1 77 ? -11.444 -14.088 6.692 1.00 71.38 77 HIS A CA 1
ATOM 579 C C . HIS A 1 77 ? -12.149 -12.731 6.548 1.00 71.38 77 HIS A C 1
ATOM 581 O O . HIS A 1 77 ? -13.260 -12.647 6.027 1.00 71.38 77 HIS A O 1
ATOM 587 N N . SER A 1 78 ? -11.526 -11.668 7.051 1.00 84.19 78 SER A N 1
ATOM 588 C CA . SER A 1 78 ? -12.057 -10.311 6.948 1.00 84.19 78 SER A CA 1
ATOM 589 C C . SER A 1 78 ? -11.777 -9.730 5.564 1.00 84.19 78 SER A C 1
ATOM 591 O O . SER A 1 78 ? -10.777 -10.070 4.938 1.00 84.19 78 SER A O 1
ATOM 593 N N . PHE A 1 79 ? -12.633 -8.820 5.105 1.00 90.25 79 PHE A N 1
ATOM 594 C CA . PHE A 1 79 ? -12.345 -7.999 3.930 1.00 90.25 79 PHE A CA 1
ATOM 595 C C . PHE A 1 79 ? -11.630 -6.712 4.358 1.00 90.25 79 PHE A C 1
ATOM 597 O O . PHE A 1 79 ? -11.986 -6.160 5.406 1.00 90.25 79 PHE A O 1
ATOM 604 N N . PRO A 1 80 ? -10.650 -6.224 3.580 1.00 93.62 80 PRO A N 1
ATOM 605 C CA . PRO A 1 80 ? -9.995 -4.960 3.875 1.00 93.62 80 PRO A CA 1
ATOM 606 C C . PRO A 1 80 ? -10.971 -3.784 3.738 1.00 93.62 80 PRO A C 1
ATOM 608 O O . PRO A 1 80 ? -11.856 -3.783 2.881 1.00 93.62 80 PRO A O 1
ATOM 611 N N . VAL A 1 81 ? -10.809 -2.785 4.604 1.00 95.12 81 VAL A N 1
ATOM 612 C CA . VAL A 1 81 ? -11.614 -1.551 4.642 1.00 95.12 81 VAL A CA 1
ATOM 613 C C . VAL A 1 81 ? -10.959 -0.402 3.883 1.00 95.12 81 VAL A C 1
ATOM 615 O O . VAL A 1 81 ? -11.653 0.533 3.495 1.00 95.12 81 VAL A O 1
ATOM 618 N N . ALA A 1 82 ? -9.650 -0.487 3.644 1.00 96.00 82 ALA A N 1
ATOM 619 C CA . ALA A 1 82 ? -8.897 0.413 2.782 1.00 96.00 82 ALA A CA 1
ATOM 620 C C . ALA A 1 82 ? -7.614 -0.271 2.285 1.00 96.00 82 ALA A C 1
ATOM 622 O O . ALA A 1 82 ? -7.205 -1.317 2.797 1.00 96.00 82 ALA A O 1
ATOM 623 N N . VAL A 1 83 ? -6.966 0.345 1.303 1.00 96.56 83 VAL A N 1
ATOM 624 C CA . VAL A 1 83 ? -5.595 0.049 0.894 1.00 96.56 83 VAL A CA 1
ATOM 625 C C . VAL A 1 83 ? -4.799 1.348 0.888 1.00 96.56 83 VAL A C 1
ATOM 627 O O . VAL A 1 83 ? -5.245 2.365 0.357 1.00 96.56 83 VAL A O 1
ATOM 630 N N . ILE A 1 84 ? -3.627 1.315 1.509 1.00 96.06 84 ILE A N 1
ATOM 631 C CA . ILE A 1 84 ? -2.648 2.394 1.457 1.00 96.06 84 ILE A CA 1
ATOM 632 C C . ILE A 1 84 ? -1.705 2.067 0.309 1.00 96.06 84 ILE A C 1
ATOM 634 O O . ILE A 1 84 ? -1.108 0.993 0.282 1.00 96.06 84 ILE A O 1
ATOM 638 N N . VAL A 1 85 ? -1.596 2.986 -0.640 1.00 95.56 85 VAL A N 1
ATOM 639 C CA . VAL A 1 85 ? -0.742 2.856 -1.816 1.00 95.56 85 VAL A CA 1
ATOM 640 C C . VAL A 1 85 ? 0.417 3.826 -1.666 1.00 95.56 85 VAL A C 1
ATOM 642 O O . VAL A 1 85 ? 0.197 5.032 -1.534 1.00 95.56 85 VAL A O 1
ATOM 645 N N . THR A 1 86 ? 1.641 3.307 -1.671 1.00 95.25 86 THR A N 1
ATOM 646 C CA . THR A 1 86 ? 2.866 4.112 -1.608 1.00 95.25 86 THR A CA 1
ATOM 647 C C . THR A 1 86 ? 3.789 3.796 -2.767 1.00 95.25 86 THR A C 1
ATOM 649 O O . THR A 1 86 ? 3.773 2.687 -3.304 1.00 95.25 86 THR A O 1
ATOM 652 N N . ASP A 1 87 ? 4.630 4.758 -3.126 1.00 93.50 87 ASP A N 1
ATOM 653 C CA . ASP A 1 87 ? 5.808 4.470 -3.931 1.00 93.50 87 ASP A CA 1
ATOM 654 C C . ASP A 1 87 ? 6.861 3.714 -3.108 1.00 93.50 87 ASP A C 1
ATOM 656 O O . ASP A 1 87 ? 6.898 3.783 -1.876 1.00 93.50 87 ASP A O 1
ATOM 660 N N . ILE A 1 88 ? 7.692 2.936 -3.798 1.00 91.12 88 ILE A N 1
ATOM 661 C CA . ILE A 1 88 ? 8.851 2.271 -3.206 1.00 91.12 88 ILE A CA 1
ATOM 662 C C . ILE A 1 88 ? 10.024 2.298 -4.182 1.00 91.12 88 ILE A C 1
ATOM 664 O O . ILE A 1 88 ? 9.871 2.021 -5.369 1.00 91.12 88 ILE A O 1
ATOM 668 N N . GLU A 1 89 ? 11.207 2.608 -3.666 1.00 89.69 89 GLU A N 1
ATOM 669 C CA . GLU A 1 89 ? 12.468 2.533 -4.398 1.00 89.69 89 GLU A CA 1
ATOM 670 C C . GLU A 1 89 ? 13.324 1.430 -3.768 1.00 89.69 89 GLU A C 1
ATOM 672 O O . GLU A 1 89 ? 13.648 1.490 -2.581 1.00 89.69 89 GLU A O 1
ATOM 677 N N . ASP A 1 90 ? 13.673 0.410 -4.551 1.00 85.50 90 ASP A N 1
ATOM 678 C CA . ASP A 1 90 ? 14.570 -0.669 -4.131 1.00 85.50 90 ASP A CA 1
ATOM 679 C C . ASP A 1 90 ? 15.462 -1.074 -5.307 1.00 85.50 90 ASP A C 1
ATOM 681 O O . ASP A 1 90 ? 15.104 -1.937 -6.105 1.00 85.50 90 ASP A O 1
ATOM 685 N N . GLU A 1 91 ? 16.645 -0.461 -5.389 1.00 83.19 91 GLU A N 1
ATOM 686 C CA . GLU A 1 91 ? 17.620 -0.706 -6.461 1.00 83.19 91 GLU A CA 1
ATOM 687 C C . GLU A 1 91 ? 18.108 -2.165 -6.531 1.00 83.19 91 GLU A C 1
ATOM 689 O O . GLU A 1 91 ? 18.645 -2.578 -7.561 1.00 83.19 91 GLU A O 1
ATOM 694 N N . GLN A 1 92 ? 17.959 -2.957 -5.457 1.00 83.50 92 GLN A N 1
ATOM 695 C CA . GLN A 1 92 ? 18.303 -4.382 -5.488 1.00 83.50 92 GLN A CA 1
ATOM 696 C C . GLN A 1 92 ? 17.203 -5.214 -6.144 1.00 83.50 92 GLN A C 1
ATOM 698 O O . GLN A 1 92 ? 17.508 -6.221 -6.787 1.00 83.50 92 GLN A O 1
ATOM 703 N N . ALA A 1 93 ? 15.944 -4.807 -5.973 1.00 80.62 93 ALA A N 1
ATOM 704 C CA . ALA A 1 93 ? 14.795 -5.457 -6.585 1.00 80.62 93 ALA A CA 1
ATOM 705 C C . ALA A 1 93 ? 14.593 -5.010 -8.039 1.00 80.62 93 ALA A C 1
ATOM 707 O O . ALA A 1 93 ? 14.420 -5.857 -8.914 1.00 80.62 93 ALA A O 1
ATOM 708 N N . SER A 1 94 ? 14.625 -3.701 -8.303 1.00 85.00 94 SER A N 1
ATOM 709 C CA . SER A 1 94 ? 14.435 -3.123 -9.633 1.00 85.00 94 SER A CA 1
ATOM 710 C C . SER A 1 94 ? 15.077 -1.734 -9.743 1.00 85.00 94 SER A C 1
ATOM 712 O O . SER A 1 94 ? 15.010 -0.943 -8.804 1.00 85.00 94 SER A O 1
ATOM 714 N N . PRO A 1 95 ? 15.654 -1.370 -10.904 1.00 84.00 95 PRO A N 1
ATOM 715 C CA . PRO A 1 95 ? 16.123 -0.005 -11.145 1.00 84.00 95 PRO A CA 1
ATOM 716 C C . PRO A 1 95 ? 14.976 1.013 -11.306 1.00 84.00 95 PRO A C 1
ATOM 718 O O . PRO A 1 95 ? 15.240 2.207 -11.440 1.00 84.00 95 PRO A O 1
ATOM 721 N N . LEU A 1 96 ? 13.720 0.557 -11.350 1.00 87.19 96 LEU A N 1
ATOM 722 C CA . LEU A 1 96 ? 12.531 1.391 -11.503 1.00 87.19 96 LEU A CA 1
ATOM 723 C C . LEU A 1 96 ? 11.761 1.491 -10.178 1.00 87.19 96 LEU A C 1
ATOM 725 O O . LEU A 1 96 ? 11.721 0.514 -9.429 1.00 87.19 96 LEU A O 1
ATOM 729 N N . PRO A 1 97 ? 11.094 2.627 -9.898 1.00 89.38 97 PRO A N 1
ATOM 730 C CA . PRO A 1 97 ? 10.221 2.736 -8.739 1.00 89.38 97 PRO A CA 1
ATOM 731 C C . PRO A 1 97 ? 9.049 1.758 -8.861 1.00 89.38 97 PRO A C 1
ATOM 733 O O . PRO A 1 97 ? 8.438 1.603 -9.923 1.00 89.38 97 PRO A O 1
ATOM 736 N N . GLY A 1 98 ? 8.747 1.098 -7.753 1.00 91.38 98 GLY A N 1
ATOM 737 C CA . GLY A 1 98 ? 7.611 0.210 -7.600 1.00 91.38 98 GLY A CA 1
ATOM 738 C C . GLY A 1 98 ? 6.442 0.870 -6.878 1.00 91.38 98 GLY A C 1
ATOM 739 O O . GLY A 1 98 ? 6.469 2.041 -6.495 1.00 91.38 98 GLY A O 1
ATOM 740 N N . VAL A 1 99 ? 5.414 0.061 -6.655 1.00 92.75 99 VAL A N 1
ATOM 741 C CA . VAL A 1 99 ? 4.220 0.409 -5.888 1.00 92.75 99 VAL A CA 1
ATOM 742 C C . VAL A 1 99 ? 4.035 -0.620 -4.785 1.00 92.75 99 VAL A C 1
ATOM 744 O O . VAL A 1 99 ? 4.147 -1.825 -5.016 1.00 92.75 99 VAL A O 1
ATOM 747 N N . ASN A 1 100 ? 3.744 -0.144 -3.581 1.00 94.25 100 ASN A N 1
ATOM 748 C CA . ASN A 1 100 ? 3.401 -0.975 -2.443 1.00 94.25 100 ASN A CA 1
ATOM 749 C C . ASN A 1 100 ? 1.936 -0.746 -2.055 1.00 94.25 100 ASN A C 1
ATOM 751 O O . ASN A 1 100 ? 1.520 0.381 -1.797 1.00 94.25 100 ASN A O 1
ATOM 755 N N . TYR A 1 101 ? 1.170 -1.829 -2.002 1.00 94.69 101 TYR A N 1
ATOM 756 C CA . TYR A 1 101 ? -0.225 -1.879 -1.592 1.00 94.69 101 TYR A CA 1
ATOM 757 C C . TYR A 1 101 ? -0.295 -2.523 -0.212 1.00 94.69 101 TYR A C 1
ATOM 759 O O . TYR A 1 101 ? -0.079 -3.726 -0.070 1.00 94.69 101 TYR A O 1
ATOM 767 N N . GLN A 1 102 ? -0.609 -1.737 0.811 1.00 94.88 102 GLN A N 1
ATOM 768 C CA . GLN A 1 102 ? -0.785 -2.225 2.171 1.00 94.88 102 GLN A CA 1
ATOM 769 C C . GLN A 1 102 ? -2.266 -2.214 2.542 1.00 94.88 102 GLN A C 1
ATOM 771 O O . GLN A 1 102 ? -2.890 -1.160 2.655 1.00 94.88 102 GLN A O 1
ATOM 776 N N . PHE A 1 103 ? -2.834 -3.397 2.750 1.00 94.81 103 PHE A N 1
ATOM 777 C CA . PHE A 1 103 ? -4.242 -3.546 3.086 1.00 94.81 103 PHE A CA 1
ATOM 778 C C . PHE A 1 103 ? -4.482 -3.258 4.573 1.00 94.81 103 PHE A C 1
ATOM 780 O O . PHE A 1 103 ? -3.716 -3.682 5.449 1.00 94.81 103 PHE A O 1
ATOM 787 N N . VAL A 1 104 ? -5.563 -2.525 4.839 1.00 94.75 104 VAL A N 1
ATOM 788 C CA . VAL A 1 104 ? -6.044 -2.148 6.171 1.00 94.75 104 VAL A CA 1
ATOM 789 C C . VAL A 1 104 ? -7.312 -2.938 6.455 1.00 94.75 104 VAL A C 1
ATOM 791 O O . VAL A 1 104 ? -8.245 -2.925 5.651 1.00 94.75 104 VAL A O 1
ATOM 794 N N . TYR A 1 105 ? -7.362 -3.626 7.590 1.00 94.69 105 TYR A N 1
ATOM 795 C CA . TYR A 1 105 ? -8.470 -4.499 7.975 1.00 94.69 105 TYR A CA 1
ATOM 796 C C . TYR A 1 105 ? -9.249 -3.951 9.174 1.00 94.6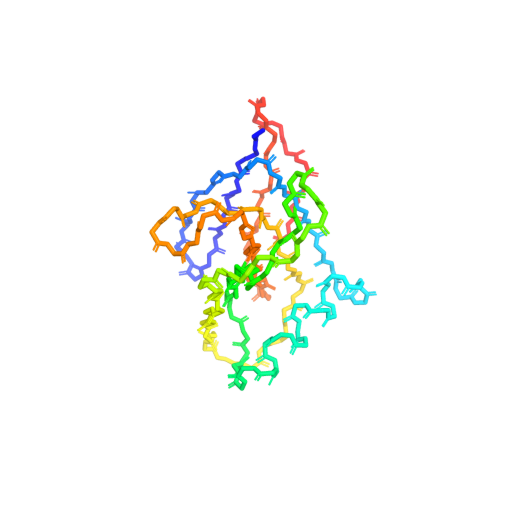9 105 TYR A C 1
ATOM 798 O O . TYR A 1 105 ? -8.734 -3.119 9.918 1.00 94.69 105 TYR A O 1
ATOM 806 N N . PRO A 1 106 ? -10.486 -4.428 9.417 1.00 92.94 106 PRO A N 1
ATOM 807 C CA . PRO A 1 106 ? -11.221 -4.070 10.623 1.00 92.94 106 PRO A CA 1
ATOM 808 C C . PRO A 1 106 ? -10.403 -4.360 11.890 1.00 92.94 106 PRO A C 1
ATOM 810 O O . PRO A 1 106 ? -10.025 -5.506 12.132 1.00 92.94 106 PRO A O 1
ATOM 813 N N . GLY A 1 107 ? -10.169 -3.329 12.704 1.00 91.19 107 GLY A N 1
ATOM 814 C CA . GLY A 1 107 ? -9.369 -3.412 13.932 1.00 91.19 107 GLY A CA 1
ATOM 815 C C . GLY A 1 107 ? -7.917 -2.950 13.779 1.00 91.19 107 GLY A C 1
ATOM 816 O O . GLY A 1 107 ? -7.261 -2.725 14.797 1.00 91.19 107 GLY A O 1
ATOM 817 N N . ASP A 1 108 ? -7.441 -2.759 12.548 1.00 94.06 108 ASP A N 1
ATOM 818 C CA . ASP A 1 108 ? -6.218 -2.002 12.290 1.00 94.06 108 ASP A CA 1
ATOM 819 C C . ASP A 1 108 ? -6.472 -0.503 12.462 1.00 94.06 108 ASP A C 1
ATOM 821 O O . ASP A 1 108 ? -7.617 -0.050 12.464 1.00 94.06 108 ASP A O 1
ATOM 825 N N . PHE A 1 109 ? -5.390 0.261 12.589 1.00 93.88 109 PHE A N 1
ATOM 826 C CA . PHE A 1 109 ? -5.452 1.716 12.598 1.00 93.88 109 PHE A CA 1
ATOM 827 C C . PHE A 1 109 ? -4.291 2.310 11.807 1.00 93.88 109 PHE A C 1
ATOM 829 O O . PHE A 1 109 ? -3.134 1.970 12.069 1.00 93.88 109 PHE A O 1
ATOM 836 N N . ALA A 1 110 ? -4.585 3.205 10.870 1.00 94.88 110 ALA A N 1
ATOM 837 C CA . ALA A 1 110 ? -3.588 3.894 10.063 1.00 94.88 110 ALA A CA 1
ATOM 838 C C . ALA A 1 110 ? -3.734 5.409 10.189 1.00 94.88 110 ALA A C 1
ATOM 840 O O . ALA A 1 110 ? -4.835 5.938 10.084 1.00 94.88 110 ALA A O 1
ATOM 841 N N . ILE A 1 111 ? -2.618 6.122 10.349 1.00 96.38 111 ILE A N 1
ATOM 842 C CA . ILE A 1 111 ? -2.584 7.584 10.247 1.00 96.38 111 ILE A CA 1
ATOM 843 C C . ILE A 1 111 ? -1.528 7.996 9.232 1.00 96.38 111 ILE A C 1
ATOM 845 O O . ILE A 1 111 ? -0.371 7.573 9.326 1.00 96.38 111 ILE A O 1
ATOM 849 N N . VAL A 1 112 ? -1.918 8.870 8.308 1.00 96.44 112 VAL A N 1
ATOM 850 C CA . VAL A 1 112 ? -1.018 9.518 7.354 1.00 96.44 112 VAL A CA 1
ATOM 851 C C . VAL A 1 112 ? -0.732 10.942 7.813 1.00 96.44 112 VAL A C 1
ATOM 853 O O . VAL A 1 112 ? -1.645 11.741 8.026 1.00 96.44 112 VAL A O 1
ATOM 856 N N . PHE A 1 113 ? 0.551 11.269 7.929 1.00 96.56 113 PHE A N 1
ATOM 857 C CA . PHE A 1 113 ? 1.053 12.590 8.284 1.00 96.56 113 PHE A CA 1
ATOM 858 C C . PHE A 1 113 ? 1.770 13.233 7.100 1.00 96.56 113 PHE A C 1
ATOM 860 O O . PHE A 1 113 ? 2.492 12.569 6.351 1.00 96.56 113 PHE A O 1
ATOM 867 N N . ASP A 1 114 ? 1.630 14.548 6.967 1.00 94.31 114 ASP A N 1
ATOM 868 C CA . ASP A 1 114 ? 2.502 15.332 6.101 1.00 94.31 114 ASP A CA 1
ATOM 869 C C . ASP A 1 114 ? 3.878 15.595 6.744 1.00 94.31 114 ASP A C 1
ATOM 871 O O . ASP A 1 114 ? 4.135 15.280 7.907 1.00 94.31 114 ASP A O 1
ATOM 875 N N . HIS A 1 115 ? 4.768 16.235 5.985 1.00 90.25 115 HIS A N 1
ATOM 876 C CA . HIS A 1 115 ? 6.108 16.629 6.435 1.00 90.25 115 HIS A CA 1
ATOM 877 C C . HIS A 1 115 ? 6.144 17.559 7.669 1.00 90.25 115 HIS A C 1
ATOM 879 O O . HIS A 1 115 ? 7.203 17.719 8.272 1.00 90.25 115 HIS A O 1
ATOM 885 N N . SER A 1 116 ? 5.028 18.200 8.034 1.00 92.94 116 SER A N 1
ATOM 886 C CA . SER A 1 116 ? 4.910 19.055 9.223 1.00 92.94 116 SER A CA 1
ATOM 887 C C . SER A 1 116 ? 4.415 18.294 10.460 1.00 92.94 116 SER A C 1
ATOM 889 O O . SER A 1 116 ? 4.381 18.859 11.554 1.00 92.94 116 SER A O 1
ATOM 891 N N . GLY A 1 117 ? 4.045 17.019 10.298 1.00 89.94 117 GLY A N 1
ATOM 892 C CA . GLY A 1 117 ? 3.399 16.205 11.324 1.00 89.94 117 GLY A CA 1
ATOM 893 C C . GLY A 1 117 ? 1.889 16.435 11.425 1.00 89.94 117 GLY A C 1
ATOM 894 O O . GLY A 1 117 ? 1.272 15.981 12.388 1.00 89.94 117 GLY A O 1
ATOM 895 N N . SER A 1 118 ? 1.285 17.135 10.459 1.00 94.56 118 SER A N 1
ATOM 896 C CA . SER A 1 118 ? -0.165 17.320 10.402 1.00 94.56 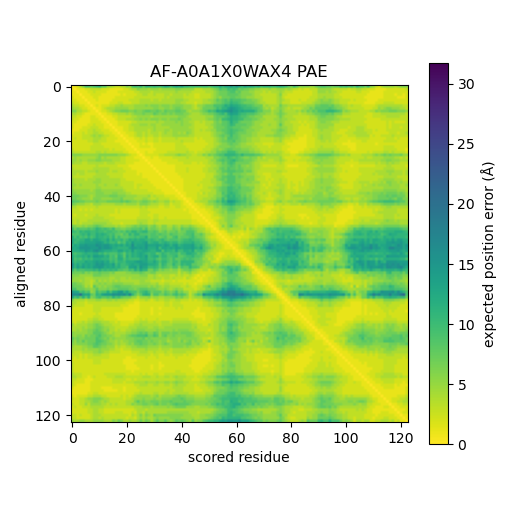118 SER A CA 1
ATOM 897 C C . SER A 1 118 ? -0.829 16.055 9.871 1.00 94.56 118 SER A C 1
ATOM 899 O O . SER A 1 118 ? -0.360 15.470 8.897 1.00 94.56 118 SER A O 1
ATOM 901 N N . VAL A 1 119 ? -1.930 15.644 10.501 1.00 96.25 119 VAL A N 1
ATOM 902 C CA . VAL A 1 119 ? -2.725 14.495 10.052 1.00 96.25 119 VAL A CA 1
ATOM 903 C C . VAL A 1 119 ? -3.466 14.862 8.769 1.00 96.25 119 VAL A C 1
ATOM 905 O O . VAL A 1 119 ? -4.205 15.846 8.739 1.00 96.25 119 VAL A O 1
ATOM 908 N N . LEU A 1 120 ? -3.264 14.064 7.724 1.00 93.50 120 LEU A N 1
ATOM 909 C CA . LEU A 1 120 ? -3.978 14.178 6.455 1.00 93.50 120 LEU A CA 1
ATOM 910 C C . LEU A 1 120 ? -5.160 13.216 6.381 1.00 93.50 120 LEU A C 1
ATOM 912 O O . LEU A 1 120 ? -6.216 13.591 5.879 1.00 93.50 120 LEU A O 1
ATOM 916 N N . GLU A 1 121 ? -4.980 11.993 6.881 1.00 93.56 121 GLU A N 1
ATOM 917 C CA . GLU A 1 121 ? -5.981 10.933 6.803 1.00 93.56 121 GLU A CA 1
ATOM 918 C C . GLU A 1 121 ? -5.823 9.933 7.953 1.00 93.56 121 GLU A C 1
ATOM 920 O O . GLU A 1 121 ? -4.707 9.682 8.417 1.00 93.56 121 GLU A O 1
ATOM 925 N N . GLU A 1 122 ? -6.949 9.373 8.398 1.00 94.50 122 GLU A N 1
ATOM 926 C CA . GLU A 1 122 ? -7.037 8.337 9.428 1.00 94.50 122 GLU A CA 1
ATOM 927 C C . GLU A 1 122 ? -7.989 7.234 8.952 1.00 94.50 122 GLU A C 1
ATOM 929 O O . GLU A 1 122 ? -9.074 7.539 8.447 1.00 94.50 122 GLU A O 1
ATOM 934 N N . VAL A 1 123 ? -7.584 5.973 9.125 1.00 90.38 123 VAL A N 1
ATOM 935 C CA . VAL A 1 123 ? -8.354 4.770 8.757 1.00 90.38 123 VAL A CA 1
ATOM 936 C C . VAL A 1 123 ? -8.438 3.816 9.933 1.00 90.38 123 VAL A C 1
ATOM 938 O O . VAL A 1 123 ? -7.377 3.564 10.551 1.00 90.38 123 VAL A O 1
#

Foldseek 3Di:
DKWKWKADPNDIDIDDFPDKDKFFPPDPVVVVVVVLCVVVVAPPWFKKKWDDQWDQDPVRDIDGWQIDIDTDHDPDDFDFGIWMKGWDDDVVRTNGIIIMIGTHTVPMKMFMADPVRDTPDID

Solvent-accessible surface area (backbone atoms only — not comparable to full-atom values): 6910 Å² total; per-residue (Å²): 86,33,39,38,40,38,34,50,94,92,44,75,48,79,49,75,29,75,46,78,47,80,32,40,80,92,34,68,71,32,52,51,52,51,50,53,27,58,77,68,73,35,78,39,54,33,36,38,39,41,29,63,42,60,47,71,50,99,85,72,45,82,43,82,49,66,44,44,78,50,74,39,65,41,92,72,88,72,68,62,63,32,30,41,40,28,54,40,82,44,74,87,67,26,92,51,70,25,42,35,39,39,48,36,42,88,86,41,41,38,39,37,23,43,80,86,68,48,80,76,49,76,86

Mean predicted aligned error: 4.72 Å

pLDDT: mean 90.38, std 4.96, range [71.38, 96.62]

Sequence (123 aa):
MFSIKMTKDGSTLLTEAAIVAVHYPQSTAFEDAIYYAASLDVMPPDVITTFPETYTDSLCEEVDVPGLVTAQSRDGHSFPVAVIVTDIEDEQASPLPGVNYQFVYPGDFAIVFDHSGSVL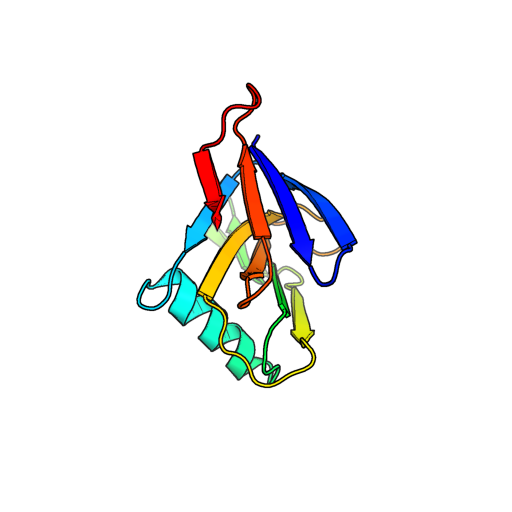EEV